Protein AF-A0A519JNM1-F1 (afdb_monomer_lite)

Sequence (143 aa):
MAKNLVIVESPAKAKTIEKFLGSDFQVESSYGHIADLPSKEIGVDVANGFTPTYEVSPDKKALVKKLKDLSKKAEMVWLASDEDREGEAISWHLSEELKLDKAKTKRIVFHEITKSAIIKAIENPRGINYDLVNAQQARRVLD

Radius of gyration: 15.34 Å; chains: 1; bounding box: 39×28×44 Å

Structure (mmCIF, N/CA/C/O backbone):
data_AF-A0A519JNM1-F1
#
_entry.id   AF-A0A519JNM1-F1
#
loop_
_atom_site.group_PDB
_atom_site.id
_atom_site.type_symbol
_atom_site.label_atom_id
_atom_site.label_alt_id
_atom_site.label_comp_id
_atom_site.label_asym_id
_atom_site.label_entity_id
_atom_site.label_seq_id
_atom_site.pdbx_PDB_ins_code
_atom_site.Cartn_x
_atom_site.Cartn_y
_atom_site.Cartn_z
_atom_site.occupancy
_atom_site.B_iso_or_equiv
_atom_site.auth_seq_id
_atom_site.auth_comp_id
_atom_site.auth_asym_id
_atom_site.auth_atom_id
_atom_site.pdbx_PDB_model_num
ATOM 1 N N . MET A 1 1 ? -9.148 -6.496 19.756 1.00 65.81 1 MET A N 1
ATOM 2 C CA . MET A 1 1 ? -8.168 -6.525 18.646 1.00 65.81 1 MET A CA 1
ATOM 3 C C . MET A 1 1 ? -8.763 -5.719 17.513 1.00 65.81 1 MET A C 1
ATOM 5 O O . MET A 1 1 ? -9.967 -5.839 17.313 1.00 65.81 1 MET A O 1
ATOM 9 N N . ALA A 1 2 ? -7.970 -4.885 16.842 1.00 81.06 2 ALA A N 1
ATOM 10 C CA . ALA A 1 2 ? -8.454 -4.120 15.698 1.00 81.06 2 ALA A CA 1
ATOM 11 C C . ALA A 1 2 ? -8.948 -5.074 14.602 1.00 81.06 2 ALA A C 1
ATOM 13 O O . ALA A 1 2 ? -8.306 -6.090 14.331 1.00 81.06 2 ALA A O 1
ATOM 14 N N . LYS A 1 3 ? -10.097 -4.756 14.002 1.00 91.81 3 LYS A N 1
ATOM 15 C CA . LYS A 1 3 ? -10.690 -5.553 12.918 1.00 91.81 3 LYS A CA 1
ATOM 16 C C . LYS A 1 3 ? -10.084 -5.212 11.564 1.00 91.81 3 LYS A C 1
ATOM 18 O O . LYS A 1 3 ? -10.067 -6.046 10.666 1.00 91.81 3 LYS A O 1
ATOM 23 N N . ASN A 1 4 ? -9.578 -3.993 11.422 1.00 97.69 4 ASN A N 1
ATOM 24 C CA . ASN A 1 4 ? -9.076 -3.457 10.170 1.00 97.69 4 ASN A CA 1
ATOM 25 C C . ASN A 1 4 ? -7.566 -3.239 10.250 1.00 97.69 4 ASN A C 1
ATOM 27 O O . ASN A 1 4 ? -7.068 -2.723 11.250 1.00 97.69 4 ASN A O 1
ATOM 31 N N . LEU A 1 5 ? -6.854 -3.574 9.176 1.00 98.25 5 LEU A N 1
ATOM 32 C CA . LEU A 1 5 ? -5.450 -3.213 8.990 1.00 98.25 5 LEU A CA 1
ATOM 33 C C . LEU A 1 5 ? -5.355 -2.129 7.919 1.00 98.25 5 LEU A C 1
ATOM 35 O O . LEU A 1 5 ? -5.776 -2.361 6.791 1.00 98.25 5 LEU A O 1
ATOM 39 N N . VAL A 1 6 ? -4.774 -0.979 8.241 1.00 98.38 6 VAL A N 1
ATOM 40 C CA . VAL A 1 6 ? -4.447 0.070 7.268 1.00 98.38 6 VAL A CA 1
ATOM 41 C C . VAL A 1 6 ? -2.944 0.066 7.034 1.00 98.38 6 VAL A C 1
ATOM 43 O O . VAL A 1 6 ? -2.177 0.072 7.993 1.00 98.38 6 VAL A O 1
ATOM 46 N N . ILE A 1 7 ? -2.515 0.066 5.776 1.00 98.38 7 ILE A N 1
ATOM 47 C CA . ILE A 1 7 ? -1.100 0.119 5.402 1.00 98.38 7 ILE A CA 1
ATOM 48 C C . ILE A 1 7 ? -0.840 1.416 4.635 1.00 98.38 7 ILE A C 1
ATOM 50 O O . ILE A 1 7 ? -1.460 1.664 3.602 1.00 98.38 7 ILE A O 1
ATOM 54 N N . VAL A 1 8 ? 0.080 2.233 5.146 1.00 97.94 8 VAL A N 1
ATOM 55 C CA . VAL A 1 8 ? 0.519 3.515 4.559 1.00 97.94 8 VAL A CA 1
ATOM 56 C C . VAL A 1 8 ? 2.011 3.464 4.234 1.00 97.94 8 VAL A C 1
ATOM 58 O O . VAL A 1 8 ? 2.718 2.605 4.763 1.00 97.94 8 VAL A O 1
ATOM 61 N N . GLU A 1 9 ? 2.538 4.382 3.417 1.00 94.56 9 GLU A N 1
ATOM 62 C CA . GLU A 1 9 ? 3.962 4.306 3.058 1.00 94.56 9 GLU A CA 1
ATOM 63 C C . GLU A 1 9 ? 4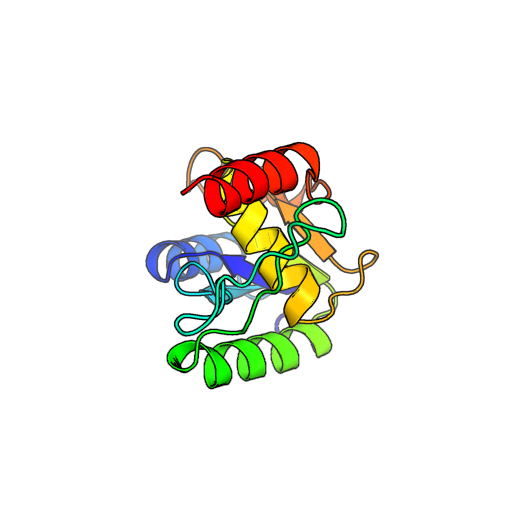.915 4.849 4.135 1.00 94.56 9 GLU A C 1
ATOM 65 O O . GLU A 1 9 ? 6.043 4.366 4.239 1.00 94.56 9 GLU A O 1
ATOM 70 N N . SER A 1 10 ? 4.479 5.799 4.973 1.00 94.31 10 SER A N 1
ATOM 71 C CA . SER A 1 10 ? 5.348 6.474 5.950 1.00 94.31 10 SER A CA 1
ATOM 72 C C . SER A 1 10 ? 4.903 6.330 7.422 1.00 94.31 10 SER A C 1
ATOM 74 O O . SER A 1 10 ? 3.711 6.414 7.739 1.00 94.31 10 SER A O 1
ATOM 76 N N . PRO A 1 11 ? 5.848 6.220 8.385 1.00 95.19 11 PRO A N 1
ATOM 77 C CA . PRO A 1 11 ? 5.518 6.096 9.813 1.00 95.19 11 PRO A CA 1
ATOM 78 C C . PRO A 1 11 ? 4.800 7.315 10.398 1.00 95.19 11 PRO A C 1
ATOM 80 O O . PRO A 1 11 ? 4.033 7.195 11.353 1.00 95.19 11 PRO A O 1
ATOM 83 N N . ALA A 1 12 ? 5.064 8.501 9.844 1.00 94.38 12 ALA A N 1
ATOM 84 C CA . ALA A 1 12 ? 4.412 9.736 10.265 1.00 94.38 12 ALA A CA 1
ATOM 85 C C . ALA A 1 12 ? 2.914 9.716 9.925 1.00 94.38 12 ALA A C 1
ATOM 87 O O . ALA A 1 12 ? 2.092 10.038 10.786 1.00 94.38 12 ALA A O 1
ATOM 88 N N . LYS A 1 13 ? 2.551 9.266 8.713 1.00 94.19 13 LYS A N 1
ATOM 89 C CA . LYS A 1 13 ? 1.148 9.071 8.324 1.00 94.19 13 LYS A CA 1
ATOM 90 C C . LYS A 1 13 ? 0.475 8.017 9.185 1.00 94.19 13 LYS A C 1
ATOM 92 O O . LYS A 1 13 ? -0.636 8.262 9.642 1.00 94.19 13 LYS A O 1
ATOM 97 N N . ALA A 1 14 ? 1.169 6.914 9.477 1.00 96.81 14 ALA A N 1
ATOM 98 C CA . ALA A 1 14 ? 0.605 5.822 10.268 1.00 96.81 14 ALA A CA 1
ATOM 99 C C . ALA A 1 14 ? 0.103 6.321 11.630 1.00 96.81 14 ALA A C 1
ATOM 101 O O . ALA A 1 14 ? -1.073 6.177 11.953 1.00 96.81 14 ALA A O 1
ATOM 102 N N . LYS A 1 15 ? 0.965 7.034 12.370 1.00 95.81 15 LYS A N 1
ATOM 103 C CA . LYS A 1 15 ? 0.624 7.606 13.683 1.00 95.81 15 LYS A CA 1
ATOM 104 C C . LYS A 1 15 ? -0.531 8.606 13.627 1.00 95.81 15 LYS A C 1
ATOM 106 O O . LYS A 1 15 ? -1.297 8.708 14.582 1.00 95.81 15 LYS A O 1
ATOM 111 N N . THR A 1 16 ? -0.622 9.396 12.561 1.00 95.94 16 THR A N 1
ATOM 112 C CA . THR A 1 16 ? -1.669 10.417 12.417 1.00 95.94 16 THR A CA 1
ATOM 113 C C . THR A 1 16 ? -3.012 9.787 12.055 1.00 95.94 16 THR A C 1
ATOM 115 O O . THR A 1 16 ? -4.020 10.095 12.685 1.00 95.94 16 THR A O 1
ATOM 118 N N . ILE A 1 17 ? -3.024 8.858 11.098 1.00 96.19 17 ILE A N 1
ATOM 119 C CA . ILE A 1 17 ? -4.234 8.166 10.639 1.00 96.19 17 ILE A CA 1
ATOM 120 C C . ILE A 1 17 ? -4.800 7.262 11.740 1.00 96.19 17 ILE A C 1
ATOM 122 O O . ILE A 1 17 ? -6.011 7.250 11.948 1.00 96.19 17 ILE A O 1
ATOM 126 N N . GLU A 1 18 ? -3.947 6.586 12.515 1.00 96.00 18 GLU A N 1
ATOM 127 C CA . GLU A 1 18 ? -4.382 5.749 13.644 1.00 96.00 18 GLU A CA 1
ATOM 128 C C . GLU A 1 18 ? -5.162 6.557 14.692 1.00 96.00 18 GLU A C 1
ATOM 130 O O . GLU A 1 18 ? -6.216 6.129 15.162 1.00 96.00 18 GLU A O 1
ATOM 135 N N . LYS A 1 19 ? -4.719 7.789 14.984 1.00 96.19 19 LYS A N 1
ATOM 136 C CA . LYS A 1 19 ? -5.441 8.710 15.880 1.00 96.19 19 LYS A CA 1
ATOM 137 C C . LYS A 1 19 ? -6.806 9.129 15.334 1.00 96.19 19 LYS A C 1
ATOM 139 O O . LYS A 1 19 ? -7.700 9.436 16.119 1.00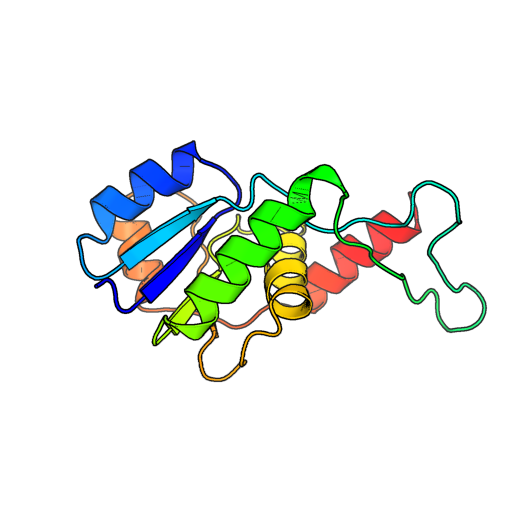 96.19 19 LYS A O 1
ATOM 144 N N . PHE A 1 20 ? -6.964 9.202 14.014 1.00 96.62 20 PHE A N 1
ATOM 145 C CA . PHE A 1 20 ? -8.224 9.603 13.386 1.00 96.62 20 PHE A CA 1
ATOM 146 C C . PHE A 1 20 ? -9.245 8.468 13.343 1.00 96.62 20 PHE A C 1
ATOM 148 O O . PHE A 1 20 ? -10.428 8.731 13.560 1.00 96.62 20 PHE A O 1
ATOM 155 N N . LEU A 1 21 ? -8.781 7.243 13.084 1.00 95.19 21 LEU A N 1
ATOM 156 C CA . LEU A 1 21 ? -9.613 6.055 12.893 1.00 95.19 21 LEU A CA 1
ATOM 157 C C . LEU A 1 21 ? -9.973 5.333 14.202 1.00 95.19 21 LEU A C 1
ATOM 159 O O . LEU A 1 21 ? -11.033 4.717 14.286 1.00 95.19 21 LEU A O 1
ATOM 163 N N . GLY A 1 22 ? -9.138 5.442 15.238 1.00 93.19 22 GLY A N 1
ATOM 164 C CA . GLY A 1 22 ? -9.417 4.872 16.558 1.00 93.19 22 GLY A CA 1
ATOM 165 C C . GLY A 1 22 ? -9.188 3.358 16.648 1.00 93.19 22 GLY A C 1
ATOM 166 O O . GLY A 1 22 ? -8.528 2.755 15.809 1.00 93.19 22 GLY A O 1
ATOM 167 N N . SER A 1 23 ? -9.722 2.732 17.703 1.00 93.81 23 SER A N 1
ATOM 168 C CA . SER A 1 23 ? -9.357 1.368 18.133 1.00 93.81 23 SER A CA 1
ATOM 169 C C . SER A 1 23 ? -9.759 0.234 17.185 1.00 93.81 23 SER A C 1
ATOM 171 O O . SER A 1 23 ? -9.282 -0.891 17.345 1.00 93.81 23 SER A O 1
ATOM 173 N N . ASP A 1 24 ? -10.636 0.507 16.219 1.00 94.81 24 ASP A N 1
ATOM 174 C CA . ASP A 1 24 ? -11.086 -0.485 15.237 1.00 94.81 24 ASP A CA 1
ATOM 175 C C . ASP A 1 24 ? -10.069 -0.717 14.112 1.00 94.81 24 ASP A C 1
ATOM 177 O O . ASP A 1 24 ? -10.184 -1.703 13.371 1.00 94.81 24 ASP A O 1
ATOM 181 N N . PHE A 1 25 ? -9.064 0.157 14.008 1.00 97.00 25 PHE A N 1
ATOM 182 C CA . PHE A 1 25 ? -8.030 0.132 12.986 1.00 97.00 25 PHE A CA 1
ATOM 183 C C . PHE A 1 25 ? -6.646 0.011 13.623 1.00 97.00 25 PHE A C 1
ATOM 185 O O . PHE A 1 25 ? -6.292 0.761 14.525 1.00 97.00 25 PHE A O 1
ATOM 192 N N . GLN A 1 26 ? -5.851 -0.925 13.115 1.00 97.56 26 GLN A N 1
ATOM 193 C CA . GLN A 1 26 ? -4.410 -0.960 13.323 1.00 97.56 26 GLN A CA 1
ATOM 194 C C . GLN A 1 26 ? -3.753 -0.358 12.085 1.00 97.56 26 GLN A C 1
ATOM 196 O O . GLN A 1 26 ? -4.043 -0.800 10.971 1.00 97.56 26 GLN A O 1
ATOM 201 N N . VAL A 1 27 ? -2.875 0.629 12.261 1.00 97.81 27 VAL A N 1
ATOM 202 C CA . VAL A 1 27 ? -2.216 1.303 11.132 1.00 97.81 27 VAL A CA 1
ATOM 203 C C . VAL A 1 27 ? -0.726 0.991 11.129 1.00 97.81 27 VAL A C 1
ATOM 205 O O . VAL A 1 27 ? -0.015 1.242 12.097 1.00 97.81 27 VAL A O 1
ATOM 208 N N . GLU A 1 28 ? -0.235 0.448 10.022 1.00 98.06 28 GLU A N 1
ATOM 209 C CA . GLU A 1 28 ? 1.158 0.044 9.847 1.00 98.06 28 GLU A CA 1
ATOM 210 C C . GLU A 1 28 ? 1.794 0.769 8.660 1.00 98.06 28 GLU A C 1
ATOM 212 O O . GLU A 1 28 ? 1.132 1.138 7.691 1.00 98.06 28 GLU A O 1
ATOM 217 N N . SER A 1 29 ? 3.108 0.966 8.733 1.00 97.44 29 SER A N 1
ATOM 218 C CA . SER A 1 29 ? 3.891 1.594 7.667 1.00 97.44 29 SER A CA 1
ATOM 219 C C . SER A 1 29 ? 4.641 0.537 6.859 1.00 97.44 29 SER A C 1
ATOM 221 O O . SER A 1 29 ? 5.324 -0.305 7.442 1.00 97.44 29 SER A O 1
ATOM 223 N N . SER A 1 30 ? 4.596 0.621 5.527 1.00 96.19 30 SER A N 1
ATOM 224 C CA . SER A 1 30 ? 5.452 -0.173 4.631 1.00 96.19 30 SER A CA 1
ATOM 225 C C . SER A 1 30 ? 6.882 0.378 4.535 1.00 96.19 30 SER A C 1
ATOM 227 O O . SER A 1 30 ? 7.793 -0.322 4.090 1.00 96.19 30 SER A O 1
ATOM 229 N N . TYR A 1 31 ? 7.102 1.612 5.009 1.00 94.38 31 TYR A N 1
ATOM 230 C CA . TYR A 1 31 ? 8.372 2.332 4.887 1.00 94.38 31 TYR A CA 1
ATOM 231 C C . TYR A 1 31 ? 8.789 2.485 3.413 1.00 94.38 31 TYR A C 1
ATOM 233 O O . TYR A 1 31 ? 9.937 2.205 3.061 1.00 94.38 31 TYR A O 1
ATOM 241 N N . GLY A 1 32 ? 7.842 2.898 2.568 1.00 93.81 32 GLY A N 1
ATOM 242 C CA . GLY A 1 32 ? 7.998 3.014 1.118 1.00 93.81 32 GLY A CA 1
ATOM 243 C C . GLY A 1 32 ? 7.751 1.699 0.377 1.00 93.81 32 GLY A C 1
ATOM 244 O O . GLY A 1 32 ? 6.917 0.886 0.788 1.00 93.81 32 GLY A O 1
ATOM 245 N N . HIS A 1 33 ? 8.482 1.511 -0.723 1.00 94.56 33 HIS A N 1
ATOM 246 C CA . HIS A 1 33 ? 8.472 0.282 -1.517 1.00 94.56 33 HIS A CA 1
ATOM 247 C C . HIS A 1 33 ? 8.965 -0.919 -0.696 1.00 94.56 33 HIS A C 1
ATOM 249 O O . HIS A 1 33 ? 9.879 -0.803 0.126 1.00 94.56 33 HIS A O 1
ATOM 255 N N . ILE A 1 34 ? 8.331 -2.076 -0.908 1.00 95.50 34 ILE A N 1
ATOM 256 C CA . ILE A 1 34 ? 8.700 -3.348 -0.258 1.00 95.50 34 ILE A CA 1
ATOM 257 C C . ILE A 1 34 ? 9.359 -4.343 -1.214 1.00 95.50 34 ILE A C 1
ATOM 259 O O . ILE A 1 34 ? 9.942 -5.326 -0.756 1.00 95.50 34 ILE A O 1
ATOM 263 N N . ALA A 1 35 ? 9.239 -4.094 -2.514 1.00 93.50 35 ALA A N 1
ATOM 264 C CA . ALA A 1 35 ? 9.786 -4.903 -3.582 1.00 93.50 35 ALA A CA 1
ATOM 265 C C . ALA A 1 35 ? 10.370 -3.978 -4.652 1.00 93.50 35 ALA A C 1
ATOM 267 O O . ALA A 1 35 ? 9.900 -2.853 -4.819 1.00 93.50 35 ALA A O 1
ATOM 268 N N . ASP A 1 36 ? 11.402 -4.452 -5.339 1.00 92.56 36 ASP A N 1
ATOM 269 C CA . ASP A 1 36 ? 12.051 -3.751 -6.448 1.00 92.56 36 ASP A CA 1
ATOM 270 C C . ASP A 1 36 ? 12.608 -4.782 -7.442 1.00 92.56 36 ASP A C 1
ATOM 272 O O . ASP A 1 36 ? 12.561 -5.990 -7.187 1.00 92.56 36 ASP A O 1
ATOM 276 N N . LEU A 1 37 ? 13.114 -4.316 -8.581 1.00 92.31 37 LEU A N 1
ATOM 277 C CA . LEU A 1 37 ? 13.843 -5.157 -9.523 1.00 92.31 37 LEU A CA 1
ATOM 278 C C . LEU A 1 37 ? 15.117 -5.731 -8.859 1.00 92.31 37 LEU A C 1
ATOM 280 O O . LEU A 1 37 ? 15.753 -5.047 -8.046 1.00 92.31 37 LEU A O 1
ATOM 284 N N . PRO A 1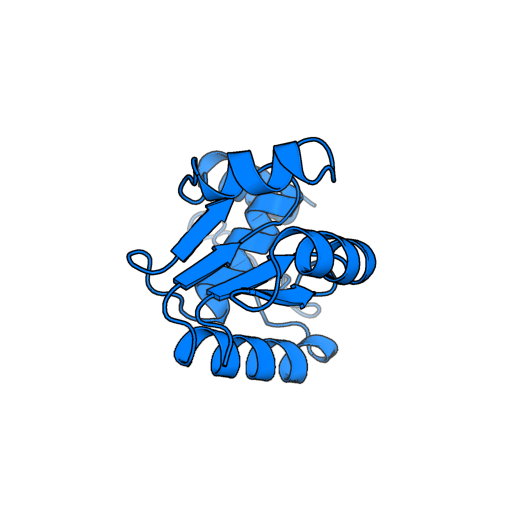 38 ? 15.519 -6.971 -9.195 1.00 90.06 38 PRO A N 1
ATOM 285 C CA . PRO A 1 38 ? 16.775 -7.560 -8.754 1.00 90.06 38 PRO A CA 1
ATOM 286 C C . PRO A 1 38 ? 17.968 -6.634 -9.005 1.00 90.06 38 PRO A C 1
ATOM 288 O O . PRO A 1 38 ? 18.128 -6.071 -10.080 1.00 90.06 38 PRO A O 1
ATOM 291 N N . SER A 1 39 ? 18.866 -6.510 -8.029 1.00 84.19 39 SER A N 1
ATOM 292 C CA . SER A 1 39 ? 20.024 -5.608 -8.145 1.00 84.19 39 SER A CA 1
ATOM 293 C C . SER A 1 39 ? 21.175 -6.160 -8.991 1.00 84.19 39 SER A C 1
ATOM 295 O O . SER A 1 39 ? 22.095 -5.420 -9.334 1.00 84.19 39 SER A O 1
ATOM 297 N N . LYS A 1 40 ? 21.171 -7.466 -9.280 1.00 82.69 40 LYS A N 1
ATOM 298 C CA . LYS A 1 40 ? 22.274 -8.175 -9.956 1.00 82.69 40 LYS A CA 1
ATOM 299 C C . LYS A 1 40 ? 21.933 -8.647 -11.366 1.00 82.69 40 LYS A C 1
ATOM 301 O O . LYS A 1 40 ? 22.817 -9.128 -12.067 1.00 82.69 40 LYS A O 1
ATOM 306 N N . GLU A 1 41 ? 20.675 -8.527 -11.763 1.00 83.19 41 GLU A N 1
ATOM 307 C CA . GLU A 1 41 ? 20.156 -8.968 -13.054 1.00 83.19 41 GLU A CA 1
ATOM 308 C C . GLU A 1 41 ? 19.270 -7.858 -13.619 1.00 83.19 41 GLU A C 1
ATOM 310 O O . GLU A 1 41 ? 18.812 -7.002 -12.871 1.00 83.19 41 GLU A O 1
ATOM 315 N N . ILE A 1 42 ? 19.011 -7.867 -14.928 1.00 83.69 42 ILE A N 1
ATOM 316 C CA . ILE A 1 42 ? 18.148 -6.853 -15.562 1.00 83.69 42 ILE A CA 1
ATOM 317 C C . ILE A 1 42 ? 16.743 -6.859 -14.938 1.00 83.69 42 ILE A C 1
ATOM 319 O O . ILE A 1 42 ? 16.086 -5.826 -14.887 1.00 83.69 42 ILE A O 1
ATOM 323 N N . GLY A 1 43 ? 16.266 -8.018 -14.466 1.00 89.00 43 GLY A N 1
ATOM 324 C CA . GLY A 1 43 ? 14.958 -8.128 -13.821 1.00 89.00 43 GLY A CA 1
ATOM 325 C C . GLY A 1 43 ? 13.774 -7.903 -14.764 1.00 89.00 43 GLY A C 1
ATOM 326 O O . GLY A 1 43 ? 12.641 -7.872 -14.302 1.00 89.00 43 GLY A O 1
ATOM 327 N N . VAL A 1 44 ? 14.011 -7.759 -16.070 1.00 93.00 44 VAL A N 1
ATOM 328 C CA . VAL A 1 44 ? 12.992 -7.512 -17.096 1.00 93.00 44 VAL A CA 1
ATOM 329 C C . VAL A 1 44 ? 13.170 -8.505 -18.234 1.00 93.00 44 VAL A C 1
ATOM 331 O O . VAL A 1 44 ? 14.232 -8.580 -18.855 1.00 93.00 44 VAL A O 1
ATOM 334 N N . ASP A 1 45 ? 12.108 -9.243 -18.536 1.00 92.19 45 ASP A N 1
ATOM 335 C CA . ASP A 1 45 ? 12.067 -10.160 -19.667 1.00 92.19 45 ASP A CA 1
ATOM 336 C C . ASP A 1 45 ? 11.676 -9.421 -20.956 1.00 92.19 45 ASP A C 1
ATOM 338 O O . ASP A 1 45 ? 10.498 -9.263 -21.285 1.00 92.19 45 ASP A O 1
ATOM 342 N N . VAL A 1 46 ? 12.686 -8.961 -21.698 1.00 90.56 46 VAL A N 1
ATOM 343 C CA . VAL A 1 46 ? 12.516 -8.235 -22.970 1.00 90.56 46 VAL A CA 1
ATOM 344 C C . VAL A 1 46 ? 11.893 -9.113 -24.063 1.00 90.56 46 VAL A C 1
ATOM 346 O O . VAL A 1 46 ? 11.208 -8.599 -24.946 1.00 90.56 46 VAL A O 1
ATOM 349 N N . ALA A 1 47 ? 12.093 -10.433 -24.015 1.00 91.44 47 ALA A N 1
ATOM 350 C CA . ALA A 1 47 ? 11.549 -11.346 -25.017 1.00 91.44 47 ALA A CA 1
ATOM 351 C C . ALA A 1 47 ? 10.045 -11.586 -24.815 1.00 91.44 47 ALA A C 1
ATOM 353 O O . ALA A 1 47 ? 9.312 -11.745 -25.791 1.00 91.44 47 ALA A O 1
ATOM 354 N N . ASN A 1 48 ? 9.575 -11.556 -23.565 1.00 90.50 48 ASN A N 1
ATOM 355 C CA . ASN A 1 48 ? 8.180 -11.809 -23.200 1.00 90.50 48 ASN A CA 1
ATOM 356 C C . ASN A 1 48 ? 7.462 -10.532 -22.740 1.00 90.50 48 ASN A C 1
ATOM 358 O O . ASN A 1 48 ? 6.902 -10.462 -21.644 1.00 90.50 48 ASN A O 1
ATOM 362 N N . GLY A 1 49 ? 7.473 -9.506 -23.596 1.00 89.62 49 GLY A N 1
ATOM 363 C CA . GLY A 1 49 ? 6.652 -8.307 -23.406 1.00 89.62 49 GLY A CA 1
ATOM 364 C C . GLY A 1 49 ? 7.108 -7.393 -22.270 1.00 89.62 49 GLY A C 1
ATOM 365 O O . GLY A 1 49 ? 6.274 -6.704 -21.692 1.00 89.62 49 GLY A O 1
ATOM 366 N N . PHE A 1 50 ? 8.410 -7.374 -21.964 1.00 92.88 50 PHE A N 1
ATOM 367 C CA . PHE A 1 50 ? 9.006 -6.555 -20.903 1.00 92.88 50 PHE A CA 1
ATOM 368 C C . PHE A 1 50 ? 8.470 -6.882 -19.507 1.00 92.88 50 PHE A C 1
ATOM 370 O O . PHE A 1 50 ? 8.328 -5.994 -18.670 1.00 92.88 50 PHE A O 1
ATOM 377 N N . THR A 1 51 ? 8.167 -8.155 -19.245 1.00 91.06 51 THR A N 1
ATOM 378 C CA . THR A 1 51 ? 7.617 -8.578 -17.951 1.00 91.06 51 THR A CA 1
ATOM 379 C C . THR A 1 51 ? 8.665 -8.378 -16.845 1.00 91.06 51 THR A C 1
ATOM 381 O O . THR A 1 51 ? 9.716 -9.027 -16.894 1.00 91.06 51 THR A O 1
ATOM 384 N N . PRO A 1 52 ? 8.420 -7.509 -15.843 1.00 92.81 52 PRO A N 1
ATOM 385 C CA . PRO A 1 52 ? 9.344 -7.319 -14.735 1.00 92.81 52 PRO A CA 1
ATOM 386 C C . PRO A 1 52 ? 9.208 -8.446 -13.704 1.00 92.81 52 PRO A C 1
ATOM 388 O O . PRO A 1 52 ? 8.108 -8.893 -13.377 1.00 92.81 52 PRO A O 1
ATOM 391 N N . THR A 1 53 ? 10.336 -8.871 -13.148 1.00 92.56 53 THR A N 1
ATOM 392 C CA . THR A 1 53 ? 10.408 -9.723 -11.962 1.00 92.56 53 THR A CA 1
ATOM 393 C C . THR A 1 53 ? 10.770 -8.843 -10.781 1.00 92.56 53 THR A C 1
ATOM 395 O O . THR A 1 53 ? 11.797 -8.173 -10.805 1.00 92.56 53 THR A O 1
ATOM 398 N N . TYR A 1 54 ? 9.933 -8.849 -9.748 1.00 94.00 54 TYR A N 1
ATOM 399 C CA . TYR A 1 54 ? 10.191 -8.112 -8.517 1.00 94.00 54 TYR A CA 1
ATOM 400 C C . TYR A 1 54 ? 10.598 -9.054 -7.397 1.00 94.00 54 TYR A C 1
ATOM 402 O O . TYR A 1 54 ? 10.098 -10.174 -7.290 1.00 94.00 54 TYR A O 1
ATOM 410 N N . GLU A 1 55 ? 11.472 -8.567 -6.527 1.00 94.44 55 GLU A N 1
ATOM 411 C CA . GLU A 1 55 ? 11.888 -9.265 -5.323 1.00 94.44 55 GLU A CA 1
ATOM 412 C C . GLU A 1 55 ? 11.689 -8.378 -4.100 1.00 94.44 55 GLU A C 1
ATOM 414 O O . GLU A 1 55 ? 11.989 -7.183 -4.112 1.00 94.44 55 GLU A O 1
ATOM 419 N N . VAL A 1 56 ? 11.228 -8.982 -3.002 1.00 95.31 56 VAL A N 1
ATOM 420 C CA . VAL A 1 56 ? 11.170 -8.297 -1.708 1.00 95.31 56 VAL A CA 1
ATOM 421 C C . VAL A 1 56 ? 12.575 -7.875 -1.297 1.00 95.31 56 VAL A C 1
ATOM 423 O O . VAL A 1 56 ? 13.461 -8.723 -1.124 1.00 95.31 56 VAL A O 1
ATOM 426 N N . SER A 1 57 ? 12.755 -6.574 -1.059 1.00 92.38 57 SER A N 1
ATOM 427 C CA . SER A 1 57 ? 14.045 -6.016 -0.661 1.00 92.38 57 SER A CA 1
ATOM 428 C C . SER A 1 57 ? 14.559 -6.725 0.607 1.00 92.38 57 SER A C 1
ATOM 430 O O . SER A 1 57 ? 13.775 -6.984 1.532 1.00 92.38 57 SER A O 1
ATOM 432 N N . PRO A 1 58 ? 15.855 -7.090 0.693 1.00 91.69 58 PRO A N 1
ATOM 433 C CA . PRO A 1 58 ? 16.374 -7.912 1.790 1.00 91.69 58 PRO A CA 1
ATOM 434 C C . PRO A 1 58 ? 16.083 -7.364 3.195 1.00 91.69 58 PRO A C 1
ATOM 436 O O . PRO A 1 58 ? 15.770 -8.133 4.105 1.00 91.69 58 PRO A O 1
ATOM 439 N N . ASP A 1 59 ? 16.128 -6.043 3.354 1.00 92.38 59 ASP A N 1
ATOM 440 C CA . ASP A 1 59 ? 15.837 -5.299 4.582 1.00 92.38 59 ASP A CA 1
ATOM 441 C C . ASP A 1 59 ? 14.337 -5.266 4.936 1.00 92.38 59 ASP A C 1
ATOM 443 O O . ASP A 1 59 ? 13.969 -5.051 6.092 1.00 92.38 59 ASP A O 1
ATOM 447 N N . LYS A 1 60 ? 13.454 -5.549 3.970 1.00 94.75 60 LYS A N 1
ATOM 448 C CA . LYS A 1 60 ? 11.992 -5.532 4.129 1.00 94.75 60 LYS A CA 1
ATOM 449 C C . LYS A 1 60 ? 11.388 -6.898 4.438 1.00 94.75 60 LYS A C 1
ATOM 451 O O . LYS A 1 60 ? 10.221 -6.965 4.816 1.00 94.75 60 LYS A O 1
ATOM 456 N N . LYS A 1 61 ? 12.149 -7.996 4.370 1.00 95.31 61 LYS A N 1
ATOM 457 C CA . LYS A 1 61 ? 11.628 -9.365 4.585 1.00 95.31 61 LYS A CA 1
ATOM 458 C C . LYS A 1 61 ? 10.904 -9.545 5.924 1.00 95.31 61 LYS A C 1
ATOM 460 O O . LYS A 1 61 ? 9.829 -10.146 5.976 1.00 95.31 61 LYS A O 1
ATOM 465 N N . ALA A 1 62 ? 11.464 -9.008 7.009 1.00 96.19 62 ALA A N 1
ATOM 466 C CA . ALA A 1 62 ? 10.841 -9.075 8.332 1.00 96.19 62 ALA A CA 1
ATOM 467 C C . ALA A 1 62 ? 9.533 -8.266 8.395 1.00 96.19 62 ALA A C 1
ATOM 469 O O . ALA A 1 62 ? 8.547 -8.722 8.979 1.00 96.19 62 ALA A O 1
ATOM 470 N N . LEU A 1 63 ? 9.508 -7.097 7.749 1.00 96.75 63 LEU A N 1
ATOM 471 C CA . LEU A 1 63 ? 8.326 -6.246 7.654 1.00 96.75 63 LEU A CA 1
ATOM 472 C C . LEU A 1 63 ? 7.219 -6.914 6.834 1.00 96.75 63 LEU A C 1
ATOM 474 O O . LEU A 1 63 ? 6.089 -6.996 7.304 1.00 96.75 63 LEU A O 1
ATOM 478 N N . VAL A 1 64 ? 7.543 -7.453 5.657 1.00 96.88 64 VAL A N 1
ATOM 479 C CA . VAL A 1 64 ? 6.587 -8.183 4.810 1.00 96.88 64 VAL A CA 1
ATOM 480 C C . VAL A 1 64 ? 5.992 -9.362 5.574 1.00 96.88 64 VAL A C 1
ATOM 482 O O . VAL A 1 64 ? 4.777 -9.544 5.564 1.00 96.88 64 VAL A O 1
ATOM 485 N N . LYS A 1 65 ? 6.808 -10.116 6.323 1.00 97.38 65 LYS A N 1
ATOM 486 C CA . LYS A 1 65 ? 6.306 -11.187 7.196 1.00 97.38 65 LYS A CA 1
ATOM 487 C C . LYS A 1 65 ? 5.312 -10.656 8.238 1.00 97.38 65 LYS A C 1
ATOM 489 O O . LYS A 1 65 ? 4.220 -11.204 8.357 1.00 97.38 65 LYS A O 1
ATOM 494 N N . LYS A 1 66 ? 5.651 -9.567 8.939 1.00 97.50 66 LYS A N 1
ATOM 495 C CA . LYS A 1 66 ? 4.760 -8.921 9.918 1.00 97.50 66 LYS A CA 1
ATOM 496 C C . LYS A 1 66 ? 3.432 -8.499 9.276 1.00 97.50 66 LYS A C 1
ATOM 498 O O . LYS A 1 66 ? 2.372 -8.858 9.782 1.00 97.50 66 LYS A O 1
ATOM 503 N N . LEU A 1 67 ? 3.478 -7.768 8.163 1.00 97.81 67 LEU A N 1
ATOM 50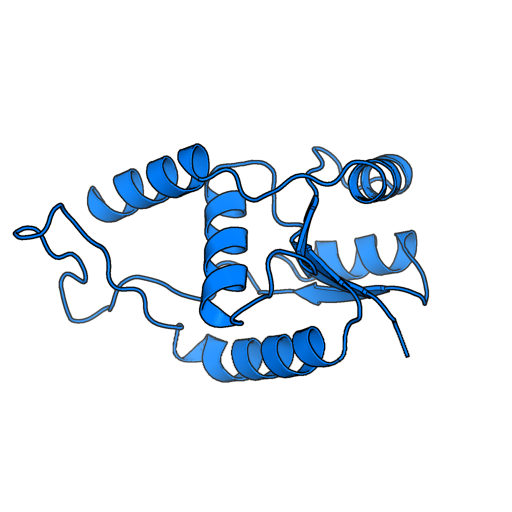4 C CA . LEU A 1 67 ? 2.287 -7.287 7.452 1.00 97.81 67 LEU A CA 1
ATOM 505 C C . LEU A 1 67 ? 1.427 -8.447 6.933 1.00 97.81 67 LEU A C 1
ATOM 507 O O . LEU A 1 67 ? 0.198 -8.380 6.966 1.00 97.81 67 LEU A O 1
ATOM 511 N N . LYS A 1 68 ? 2.056 -9.549 6.517 1.00 97.25 68 LYS A N 1
ATOM 512 C CA . LYS A 1 68 ? 1.365 -10.763 6.070 1.00 97.25 68 LYS A CA 1
ATOM 513 C C . LYS A 1 68 ? 0.634 -11.468 7.209 1.00 97.25 68 LYS A C 1
ATOM 515 O O . LYS A 1 68 ? -0.479 -11.950 7.029 1.00 97.25 68 LYS A O 1
ATOM 520 N N . ASP A 1 69 ? 1.236 -11.517 8.390 1.00 97.25 69 ASP A N 1
ATOM 521 C CA . ASP A 1 69 ? 0.598 -12.111 9.565 1.00 97.25 69 ASP A CA 1
ATOM 522 C C . ASP A 1 69 ? -0.548 -11.238 10.095 1.00 97.25 69 ASP A C 1
ATOM 524 O O . ASP A 1 69 ? -1.562 -11.767 10.551 1.00 97.25 69 ASP A O 1
ATOM 528 N N . LEU A 1 70 ? -0.417 -9.910 10.010 1.00 97.00 70 LEU A N 1
ATOM 529 C CA . LEU A 1 70 ? -1.478 -8.972 10.383 1.00 97.00 70 LEU A CA 1
ATOM 530 C C . LEU A 1 70 ? -2.647 -9.000 9.392 1.00 97.00 70 LEU A C 1
ATOM 532 O O . LEU A 1 70 ? -3.795 -9.095 9.816 1.00 97.00 70 LEU A O 1
ATOM 536 N N . SER A 1 71 ? -2.370 -8.990 8.087 1.00 96.88 71 SER A N 1
ATOM 537 C CA . SER A 1 71 ? -3.411 -9.023 7.046 1.00 96.88 71 SER A CA 1
ATOM 538 C C . SER A 1 71 ? -4.271 -10.285 7.111 1.00 96.88 71 SER A C 1
ATOM 540 O O . SER A 1 71 ? -5.475 -10.203 6.910 1.00 96.88 71 SER A O 1
ATOM 542 N N . LYS A 1 72 ? -3.696 -11.438 7.479 1.00 95.88 72 LYS A N 1
ATOM 543 C CA . LYS A 1 72 ? -4.459 -12.679 7.705 1.00 95.88 72 LYS A CA 1
ATOM 544 C C . LYS A 1 72 ? -5.407 -12.622 8.905 1.00 95.88 72 LYS A C 1
ATOM 546 O O . LYS A 1 72 ? -6.372 -13.380 8.943 1.00 95.88 72 LYS A O 1
ATOM 551 N N . LYS A 1 73 ? -5.093 -11.802 9.911 1.00 95.31 73 LYS A N 1
ATOM 552 C CA . LYS A 1 73 ? -5.897 -11.649 11.135 1.00 95.31 73 LYS A CA 1
ATOM 553 C C . LYS A 1 73 ? -6.963 -10.564 11.000 1.00 95.31 73 LYS A C 1
ATOM 555 O O . LYS A 1 73 ? -7.931 -10.590 11.753 1.00 95.31 73 LYS A O 1
ATOM 560 N N . ALA A 1 74 ? -6.768 -9.617 10.086 1.00 97.00 74 ALA A N 1
ATOM 561 C CA . ALA A 1 74 ? -7.713 -8.546 9.825 1.00 97.00 74 ALA A CA 1
ATOM 562 C C . ALA A 1 74 ? -8.947 -9.063 9.065 1.00 97.00 74 ALA A C 1
ATOM 564 O O . ALA A 1 74 ? -8.851 -9.932 8.198 1.00 97.00 74 ALA A O 1
ATOM 565 N N . GLU A 1 75 ? -10.111 -8.496 9.370 1.00 96.88 75 GLU A N 1
ATOM 566 C CA . GLU A 1 75 ? -11.336 -8.689 8.589 1.00 96.88 75 GLU A CA 1
ATOM 567 C C . GLU A 1 75 ? -11.218 -7.986 7.228 1.00 96.88 75 GLU A C 1
ATOM 569 O O . GLU A 1 75 ? -11.609 -8.557 6.209 1.00 96.88 75 GLU A O 1
ATOM 574 N N . MET A 1 76 ? -10.628 -6.782 7.216 1.00 97.69 76 MET A N 1
ATOM 575 C CA . MET A 1 76 ? -10.386 -5.966 6.022 1.00 97.69 76 MET A CA 1
ATOM 576 C C . MET A 1 76 ? -8.982 -5.352 6.034 1.00 97.69 76 MET A C 1
ATOM 578 O O . MET A 1 76 ? -8.502 -4.882 7.072 1.00 97.69 76 MET A O 1
ATOM 582 N N . VAL A 1 77 ? -8.349 -5.298 4.861 1.00 98.31 77 VAL A N 1
ATOM 583 C CA . VAL A 1 77 ? -7.075 -4.607 4.628 1.00 98.31 77 VAL A CA 1
ATOM 584 C C . VAL A 1 77 ? -7.305 -3.366 3.768 1.00 98.31 77 VAL A C 1
ATOM 586 O O . VAL A 1 77 ? -7.926 -3.430 2.708 1.00 98.31 77 VAL A O 1
ATOM 589 N N . TRP A 1 78 ? -6.782 -2.233 4.218 1.00 98.44 78 TRP A N 1
ATOM 590 C CA . TRP A 1 78 ? -6.924 -0.928 3.589 1.00 98.44 78 TRP A CA 1
ATOM 591 C C . TRP A 1 78 ? -5.552 -0.431 3.134 1.00 98.44 78 TRP A C 1
ATOM 593 O O . TRP A 1 78 ? -4.665 -0.183 3.949 1.00 98.44 78 TRP A O 1
ATOM 603 N N . LEU A 1 79 ? -5.370 -0.291 1.828 1.00 98.38 79 LEU A N 1
ATOM 604 C CA . LEU A 1 79 ? -4.167 0.260 1.219 1.00 98.38 79 LEU A CA 1
ATOM 605 C C . LEU A 1 79 ? -4.343 1.776 1.081 1.00 98.38 79 LEU A C 1
ATOM 607 O O . LEU A 1 79 ? -5.274 2.240 0.419 1.00 98.38 79 LEU A O 1
ATOM 611 N N . ALA A 1 80 ? -3.480 2.535 1.747 1.00 98.12 80 ALA A N 1
ATOM 612 C CA . ALA A 1 80 ? -3.647 3.965 2.000 1.00 98.12 80 ALA A CA 1
ATOM 613 C C . ALA A 1 80 ? -2.380 4.765 1.649 1.00 98.12 80 ALA A C 1
ATOM 615 O O . ALA A 1 80 ? -2.016 5.706 2.354 1.00 98.12 80 ALA A O 1
ATOM 616 N N . SER A 1 81 ? -1.683 4.357 0.587 1.00 97.25 81 SER A N 1
ATOM 617 C CA . SER A 1 81 ? -0.572 5.120 0.011 1.00 97.25 81 SER A CA 1
ATOM 618 C C . SER A 1 81 ? -1.059 6.366 -0.738 1.00 97.25 81 SER A C 1
ATOM 620 O O . SER A 1 81 ? -2.255 6.527 -0.999 1.00 97.25 81 SER A O 1
ATOM 622 N N . ASP A 1 82 ? -0.133 7.248 -1.103 1.00 95.38 82 ASP A N 1
ATOM 623 C CA . ASP A 1 82 ? -0.447 8.488 -1.821 1.00 95.38 82 ASP A CA 1
ATOM 624 C C . ASP A 1 82 ? -1.212 8.281 -3.134 1.00 95.38 82 ASP A C 1
ATOM 626 O O . ASP A 1 82 ? -1.156 7.225 -3.769 1.00 95.38 82 ASP A O 1
ATOM 630 N N . GLU A 1 83 ? -1.980 9.298 -3.529 1.00 94.69 83 GLU A N 1
ATOM 631 C CA . GLU A 1 83 ? -2.739 9.311 -4.782 1.00 94.69 83 GLU A CA 1
ATOM 632 C C . GLU A 1 83 ? -1.874 9.772 -5.958 1.00 94.69 83 GLU A C 1
ATOM 634 O O . GLU A 1 83 ? -2.121 10.783 -6.611 1.00 94.69 83 GLU A O 1
ATOM 639 N N . ASP A 1 84 ? -0.828 9.006 -6.224 1.00 95.88 84 ASP A N 1
ATOM 640 C CA . ASP A 1 84 ? -0.016 9.131 -7.421 1.00 95.88 84 ASP A CA 1
ATOM 641 C C . ASP A 1 84 ? 0.366 7.735 -7.936 1.00 95.88 84 ASP A C 1
ATOM 643 O O . ASP A 1 84 ? -0.043 6.703 -7.395 1.00 95.88 84 ASP A O 1
ATOM 647 N N . ARG A 1 85 ? 1.131 7.686 -9.027 1.00 96.44 85 ARG A N 1
ATOM 648 C CA . ARG A 1 85 ? 1.569 6.415 -9.618 1.00 96.44 85 ARG A CA 1
ATOM 649 C C . ARG A 1 85 ? 2.513 5.618 -8.704 1.00 96.44 85 ARG A C 1
ATOM 651 O O . ARG A 1 85 ? 2.491 4.394 -8.753 1.00 96.44 85 ARG A O 1
ATOM 658 N N . GLU A 1 86 ? 3.326 6.291 -7.884 1.00 96.00 86 GLU A N 1
ATOM 659 C CA . GLU A 1 86 ? 4.267 5.636 -6.964 1.00 96.00 86 GLU A CA 1
ATOM 660 C C . GLU A 1 86 ? 3.500 4.973 -5.822 1.00 96.00 86 GLU A C 1
ATOM 662 O O . GLU A 1 86 ? 3.684 3.791 -5.538 1.00 96.00 86 GLU A O 1
ATOM 667 N N . GLY A 1 87 ? 2.563 5.703 -5.223 1.00 97.00 87 GLY A N 1
ATOM 668 C CA . GLY A 1 87 ? 1.640 5.185 -4.233 1.00 97.00 87 GLY A CA 1
ATOM 669 C C . GLY A 1 87 ? 0.804 4.035 -4.787 1.00 97.00 87 GLY A C 1
ATOM 670 O O . GLY A 1 87 ? 0.627 3.033 -4.090 1.00 97.00 87 GLY A O 1
ATOM 671 N N . GLU A 1 88 ? 0.329 4.116 -6.031 1.00 97.94 88 GLU A N 1
ATOM 672 C CA . GLU A 1 88 ? -0.425 3.014 -6.632 1.00 97.94 88 GLU A CA 1
ATOM 673 C C . GLU A 1 88 ? 0.434 1.754 -6.825 1.00 97.94 88 GLU A C 1
ATOM 675 O O . GLU A 1 88 ? -0.022 0.659 -6.492 1.00 97.94 88 GLU A O 1
ATOM 680 N N . ALA A 1 89 ? 1.688 1.900 -7.263 1.00 97.62 89 ALA A N 1
ATOM 681 C CA . ALA A 1 89 ? 2.635 0.791 -7.367 1.00 97.62 89 ALA A CA 1
ATOM 682 C C . ALA A 1 89 ? 2.965 0.173 -5.996 1.00 97.62 89 ALA A C 1
ATOM 684 O O . ALA A 1 89 ? 2.953 -1.048 -5.861 1.00 97.62 89 ALA A O 1
ATOM 685 N N . ILE A 1 90 ? 3.164 0.988 -4.950 1.00 97.50 90 ILE A N 1
ATOM 686 C CA . ILE A 1 90 ? 3.361 0.500 -3.570 1.00 97.50 90 ILE A CA 1
ATOM 687 C C . ILE A 1 90 ? 2.154 -0.328 -3.114 1.00 97.50 90 ILE A C 1
ATOM 689 O O . ILE A 1 90 ? 2.314 -1.426 -2.577 1.00 97.50 90 ILE A O 1
ATOM 693 N N . SER A 1 91 ? 0.940 0.183 -3.338 1.00 98.00 91 SER A N 1
ATOM 694 C CA . SER A 1 91 ? -0.304 -0.527 -3.019 1.00 98.00 91 SER A CA 1
ATOM 695 C C . SER A 1 91 ? -0.407 -1.854 -3.776 1.00 98.00 91 SER A C 1
ATOM 697 O O . SER A 1 91 ? -0.778 -2.873 -3.192 1.00 98.00 91 SER A O 1
ATOM 699 N N . TRP A 1 92 ? -0.046 -1.863 -5.059 1.00 97.94 92 TRP A N 1
ATOM 700 C CA . TRP A 1 92 ? -0.022 -3.076 -5.867 1.00 97.94 92 TRP A CA 1
ATOM 701 C C . TRP A 1 92 ? 0.996 -4.102 -5.355 1.00 97.94 92 TRP A C 1
ATOM 703 O O . TRP A 1 92 ? 0.606 -5.234 -5.075 1.00 97.94 92 TRP 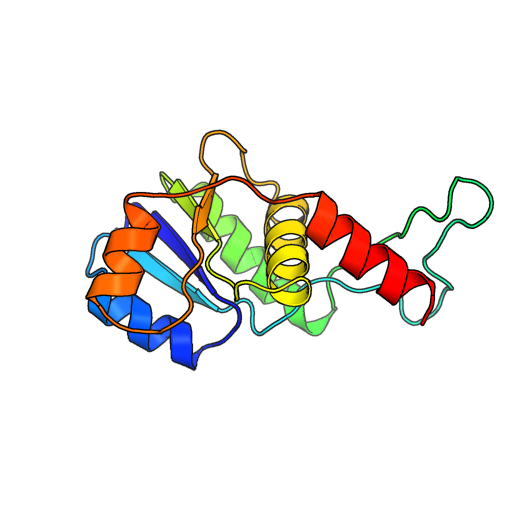A O 1
ATOM 713 N N . HIS A 1 93 ? 2.246 -3.706 -5.102 1.00 97.50 93 HIS A N 1
ATOM 714 C CA . HIS A 1 93 ? 3.259 -4.592 -4.520 1.00 97.50 93 HIS A CA 1
ATOM 715 C C . HIS A 1 93 ? 2.823 -5.176 -3.174 1.00 97.50 93 HIS A C 1
ATOM 717 O O . HIS A 1 93 ? 2.982 -6.371 -2.938 1.00 97.50 93 HIS A O 1
ATOM 723 N N . LEU A 1 94 ? 2.224 -4.367 -2.295 1.00 97.88 94 LEU A N 1
ATOM 724 C CA . LEU A 1 94 ? 1.663 -4.856 -1.032 1.00 97.88 94 LEU A CA 1
ATOM 725 C C . LEU A 1 94 ? 0.569 -5.902 -1.266 1.00 97.88 94 LEU A C 1
ATOM 727 O O . LEU A 1 94 ? 0.549 -6.925 -0.583 1.00 97.88 94 LEU A O 1
ATOM 731 N N . SER A 1 95 ? -0.325 -5.670 -2.225 1.00 97.69 95 SER A N 1
ATOM 732 C CA . SER A 1 95 ? -1.376 -6.627 -2.576 1.00 97.69 95 SER A CA 1
ATOM 733 C C . SER A 1 95 ? -0.801 -7.969 -3.039 1.00 97.69 95 SER A C 1
ATOM 735 O O . SER A 1 95 ? -1.212 -9.017 -2.532 1.00 97.69 95 SER A O 1
ATOM 737 N N . GLU A 1 96 ? 0.169 -7.943 -3.954 1.00 96.62 96 GLU A N 1
ATOM 738 C CA . GLU A 1 96 ? 0.771 -9.148 -4.534 1.00 96.62 96 GLU A CA 1
ATOM 739 C C . GLU A 1 96 ? 1.631 -9.915 -3.508 1.00 96.62 96 GLU A C 1
ATOM 741 O O . GLU A 1 96 ? 1.406 -11.105 -3.263 1.00 96.62 96 GLU A O 1
ATOM 746 N N . GLU A 1 97 ? 2.555 -9.239 -2.817 1.00 96.56 97 GLU A N 1
ATOM 747 C CA . GLU A 1 97 ? 3.513 -9.874 -1.893 1.00 96.56 97 GLU A CA 1
ATOM 748 C C . GLU A 1 97 ? 2.843 -10.460 -0.640 1.00 96.56 97 GLU A C 1
ATOM 750 O O . GLU A 1 97 ? 3.171 -11.557 -0.142 1.00 96.56 97 GLU A O 1
ATOM 755 N N . LEU A 1 98 ? 1.844 -9.744 -0.118 1.00 97.00 98 LEU A N 1
ATOM 756 C CA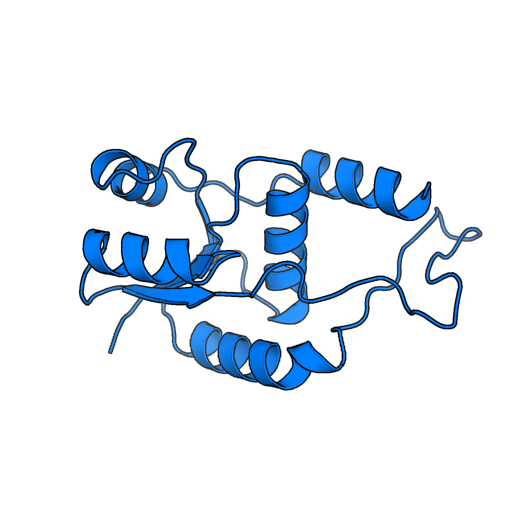 . LEU A 1 98 ? 1.067 -10.207 1.027 1.00 97.00 98 LEU A CA 1
ATOM 757 C C . LEU A 1 98 ? 0.018 -11.254 0.622 1.00 97.00 98 LEU A C 1
ATOM 759 O O . LEU A 1 98 ? -0.473 -11.967 1.500 1.00 97.00 98 LEU A O 1
ATOM 763 N N . LYS A 1 99 ? -0.232 -11.434 -0.686 1.00 96.38 99 LYS A N 1
ATOM 764 C CA . LYS A 1 99 ? -1.265 -12.311 -1.263 1.00 96.38 99 LYS A CA 1
ATOM 765 C C . LYS A 1 99 ? -2.658 -11.951 -0.749 1.00 96.38 99 LYS A C 1
ATOM 767 O O . LYS A 1 99 ? -3.371 -12.805 -0.218 1.00 96.38 99 LYS A O 1
ATOM 772 N N . LEU A 1 100 ? -2.999 -10.667 -0.835 1.00 96.81 100 LEU A N 1
ATOM 773 C CA . LEU A 1 100 ? -4.254 -10.152 -0.305 1.00 96.81 100 LEU A CA 1
ATOM 774 C C . LEU A 1 100 ? -5.455 -10.635 -1.128 1.00 96.81 100 LEU A C 1
ATOM 776 O O . LEU A 1 100 ? -5.420 -10.694 -2.356 1.00 96.81 100 LEU A O 1
ATOM 780 N N . ASP A 1 101 ? -6.548 -10.953 -0.436 1.00 95.44 101 ASP A N 1
ATOM 781 C CA . ASP A 1 101 ? -7.824 -11.272 -1.072 1.00 95.44 101 ASP A CA 1
ATOM 782 C C . ASP A 1 101 ? -8.492 -9.976 -1.553 1.00 95.44 101 ASP A C 1
ATOM 784 O O . ASP A 1 101 ? -8.787 -9.086 -0.748 1.00 95.44 101 ASP A O 1
ATOM 788 N N . LYS A 1 102 ? -8.765 -9.874 -2.860 1.00 93.31 102 LYS A N 1
ATOM 789 C CA . LYS A 1 102 ? -9.440 -8.717 -3.471 1.00 93.31 102 LYS A CA 1
ATOM 790 C C . LYS A 1 102 ? -10.801 -8.425 -2.830 1.00 93.31 102 LYS A C 1
ATOM 792 O O . LYS A 1 102 ? -11.185 -7.261 -2.752 1.00 93.31 102 LYS A O 1
ATOM 797 N N . ALA A 1 103 ? -11.517 -9.437 -2.332 1.00 94.81 103 ALA A N 1
ATOM 798 C CA . ALA A 1 103 ? -12.800 -9.241 -1.655 1.00 94.81 103 ALA A CA 1
ATOM 799 C C . ALA A 1 103 ? -12.649 -8.544 -0.289 1.00 94.81 103 ALA A C 1
ATOM 801 O O . ALA A 1 103 ? -13.546 -7.814 0.135 1.00 94.81 103 ALA A O 1
ATOM 802 N N . LYS A 1 104 ? -11.500 -8.731 0.371 1.00 95.94 104 LYS A N 1
ATOM 803 C CA . LYS A 1 104 ? -11.177 -8.180 1.699 1.00 95.94 104 LYS A CA 1
ATOM 804 C C . LYS A 1 104 ? -10.165 -7.038 1.654 1.00 95.94 104 LYS A C 1
ATOM 806 O O . LYS A 1 104 ? -9.634 -6.642 2.689 1.00 95.94 104 LYS A O 1
ATOM 811 N N . THR A 1 105 ? -9.904 -6.501 0.466 1.00 97.81 105 THR A N 1
ATOM 812 C CA . THR A 1 105 ? -8.918 -5.440 0.261 1.00 97.81 105 THR A CA 1
ATOM 813 C C . THR A 1 105 ? -9.573 -4.223 -0.357 1.00 97.81 105 THR A C 1
ATOM 815 O O . THR A 1 105 ? -10.340 -4.326 -1.315 1.00 97.81 105 THR A O 1
ATOM 818 N N . LYS A 1 106 ? -9.274 -3.053 0.199 1.00 98.00 106 LYS A N 1
ATOM 819 C CA . LYS A 1 106 ? -9.776 -1.758 -0.254 1.00 98.00 106 LYS A CA 1
ATOM 820 C C . LYS A 1 106 ? -8.611 -0.801 -0.456 1.00 98.00 106 LYS A C 1
ATOM 822 O O . LYS A 1 106 ? -7.676 -0.794 0.335 1.00 98.00 106 LYS A O 1
ATOM 827 N N . ARG A 1 107 ? -8.677 0.024 -1.499 1.00 98.00 107 ARG A N 1
ATOM 828 C CA . ARG A 1 107 ? -7.746 1.127 -1.750 1.00 98.00 107 ARG A CA 1
ATOM 829 C C . ARG A 1 107 ? -8.447 2.431 -1.394 1.00 98.00 107 ARG A C 1
ATOM 831 O O . ARG A 1 107 ? -9.527 2.702 -1.913 1.00 98.00 107 ARG A O 1
ATOM 838 N N . ILE A 1 108 ? -7.840 3.236 -0.532 1.00 97.88 108 ILE A N 1
ATOM 839 C CA . ILE A 1 108 ? -8.352 4.563 -0.164 1.00 97.88 108 ILE A CA 1
ATOM 840 C C . ILE A 1 108 ? -7.350 5.615 -0.585 1.00 97.88 108 ILE A C 1
ATOM 842 O O . ILE A 1 108 ? -6.158 5.410 -0.400 1.00 97.88 108 ILE A O 1
ATOM 846 N N . VAL A 1 109 ? -7.826 6.720 -1.141 1.00 96.62 109 VAL A N 1
ATOM 847 C CA . VAL A 1 109 ? -6.997 7.840 -1.594 1.00 96.62 109 VAL A CA 1
ATOM 848 C C . VAL A 1 109 ? -7.432 9.118 -0.896 1.00 96.62 109 VAL A C 1
ATOM 850 O O . VAL A 1 109 ? -8.601 9.271 -0.543 1.00 96.62 109 VAL A O 1
ATOM 853 N N . PHE A 1 110 ? -6.484 10.015 -0.656 1.00 95.31 110 PHE A N 1
ATOM 854 C CA . PHE A 1 110 ? -6.726 11.307 -0.029 1.00 95.31 110 PHE A CA 1
ATOM 855 C C . PHE A 1 110 ? -5.627 12.289 -0.444 1.00 95.31 110 PHE A C 1
ATOM 857 O O . PHE A 1 110 ? -4.460 11.920 -0.549 1.00 95.31 110 PHE A O 1
ATOM 864 N N . HIS A 1 111 ? -5.999 13.554 -0.641 1.00 93.62 111 HIS A N 1
ATOM 865 C CA . HIS A 1 111 ? -5.059 14.630 -0.985 1.00 93.62 111 HIS A CA 1
ATOM 866 C C . HIS A 1 111 ? -4.516 15.374 0.241 1.00 93.62 111 HIS A C 1
ATOM 868 O O . HIS A 1 111 ? -3.558 16.135 0.139 1.00 93.62 111 HIS A O 1
ATOM 874 N N . GLU A 1 112 ? -5.132 15.173 1.405 1.00 93.56 112 GLU A N 1
ATOM 875 C CA . GLU A 1 112 ? -4.738 15.804 2.658 1.00 93.56 112 GLU A CA 1
ATOM 876 C C . GLU A 1 112 ? -4.940 14.850 3.838 1.00 93.56 112 GLU A C 1
ATOM 878 O O . GLU A 1 112 ? -5.820 13.987 3.832 1.00 93.56 112 GLU A O 1
ATOM 883 N N . ILE A 1 113 ? -4.129 15.020 4.881 1.00 93.75 113 ILE A N 1
ATOM 884 C CA . ILE A 1 113 ? -4.159 14.168 6.074 1.00 93.75 113 ILE A CA 1
ATOM 885 C C . ILE A 1 113 ? -4.987 14.871 7.157 1.00 93.75 113 ILE A C 1
ATOM 887 O O . ILE A 1 113 ? -4.478 15.291 8.197 1.00 93.75 113 ILE A O 1
ATOM 891 N N . THR A 1 114 ? -6.285 15.024 6.893 1.00 96.75 114 THR A N 1
ATOM 892 C CA . THR A 1 114 ? -7.273 15.549 7.847 1.00 96.75 114 THR A CA 1
ATOM 893 C C . THR A 1 114 ? -8.221 14.436 8.286 1.00 96.75 114 THR A C 1
ATOM 895 O O . THR A 1 114 ? -8.477 13.487 7.544 1.00 96.75 114 THR A O 1
ATOM 898 N N . LYS A 1 115 ? -8.776 14.530 9.502 1.00 96.38 115 LYS A N 1
ATOM 899 C CA . LYS A 1 115 ? -9.707 13.510 10.019 1.00 96.38 115 LYS A CA 1
ATOM 900 C C . LYS A 1 115 ? -10.900 13.300 9.077 1.00 96.38 115 LYS A C 1
ATOM 902 O O . LYS A 1 115 ? -11.285 12.164 8.826 1.00 96.38 115 LYS A O 1
ATOM 907 N N . SER A 1 116 ? -11.456 14.385 8.539 1.00 97.00 116 SER A N 1
ATOM 908 C CA . SER A 1 116 ? -12.571 14.354 7.587 1.00 97.00 116 SER A CA 1
ATOM 909 C C . SER A 1 116 ? -12.198 13.681 6.267 1.00 97.00 116 SER A C 1
ATOM 911 O O . SER A 1 116 ? -12.964 12.846 5.790 1.00 97.00 116 SER A O 1
ATOM 913 N N . ALA A 1 117 ? -11.032 13.998 5.693 1.00 96.94 117 ALA A N 1
ATOM 914 C CA . ALA A 1 117 ? -10.584 13.389 4.442 1.00 96.94 117 ALA A CA 1
ATOM 915 C C . ALA A 1 117 ? -10.377 11.875 4.588 1.00 96.94 117 ALA A C 1
ATOM 917 O O . ALA A 1 117 ? -10.845 11.109 3.750 1.00 96.94 117 ALA A O 1
ATOM 918 N N . ILE A 1 118 ? -9.754 11.438 5.687 1.00 97.12 118 ILE A N 1
ATOM 919 C CA . ILE A 1 118 ? -9.506 10.016 5.955 1.00 97.12 118 ILE A CA 1
ATOM 920 C C . ILE A 1 118 ? -10.813 9.239 6.159 1.00 97.12 118 ILE A C 1
ATOM 922 O O . ILE A 1 118 ? -10.974 8.167 5.580 1.00 97.12 118 ILE A O 1
ATOM 926 N N . ILE A 1 119 ? -11.766 9.777 6.928 1.00 96.00 119 ILE A N 1
ATOM 927 C CA . ILE A 1 119 ? -13.077 9.132 7.118 1.00 96.00 119 ILE A CA 1
ATOM 928 C C . ILE A 1 119 ? -13.812 9.016 5.778 1.00 96.00 119 ILE A C 1
ATOM 930 O O . ILE A 1 119 ? -14.255 7.929 5.413 1.00 96.00 119 ILE A O 1
ATOM 934 N N . LYS A 1 120 ? -13.850 10.099 4.993 1.00 97.06 120 LYS A N 1
ATOM 935 C CA . LYS A 1 120 ? -14.477 10.096 3.665 1.00 97.06 120 LYS A CA 1
ATOM 936 C C . LYS A 1 120 ? -13.831 9.075 2.722 1.00 97.06 120 LYS A C 1
ATOM 938 O O . LYS A 1 120 ? -14.537 8.439 1.939 1.00 97.06 120 LYS A O 1
ATOM 943 N N . ALA A 1 121 ? -12.511 8.906 2.794 1.00 97.38 121 ALA A N 1
ATOM 944 C CA . ALA A 1 121 ? -11.780 7.936 1.984 1.00 97.38 121 ALA A CA 1
ATOM 945 C C . ALA A 1 121 ? -12.115 6.482 2.374 1.00 97.38 121 ALA A C 1
ATOM 947 O O . ALA A 1 121 ? -12.259 5.636 1.496 1.00 97.38 121 ALA A O 1
ATOM 948 N N . ILE A 1 122 ? -12.306 6.199 3.669 1.00 96.38 122 ILE A N 1
ATOM 949 C CA . ILE A 1 122 ? -12.773 4.889 4.164 1.00 96.38 122 ILE A CA 1
ATOM 950 C C . ILE A 1 122 ? -14.210 4.593 3.717 1.00 96.38 122 ILE A C 1
ATOM 952 O O . ILE A 1 122 ? -14.518 3.453 3.376 1.00 96.38 122 ILE A O 1
ATOM 956 N N . GLU A 1 123 ? -15.080 5.603 3.694 1.00 96.44 123 GLU A N 1
ATOM 957 C CA . GLU A 1 123 ? -16.472 5.468 3.241 1.00 96.44 123 GLU A CA 1
ATOM 958 C C . GLU A 1 123 ? -16.587 5.253 1.723 1.00 96.44 123 GLU A C 1
ATOM 960 O O . GLU A 1 123 ? -17.554 4.654 1.258 1.00 96.44 123 GLU A O 1
ATOM 965 N N . ASN A 1 124 ? -15.595 5.707 0.947 1.00 97.00 124 ASN A N 1
ATOM 966 C CA . ASN A 1 124 ? -15.595 5.653 -0.518 1.00 97.00 124 ASN A CA 1
ATOM 967 C C . ASN A 1 124 ? -14.340 4.948 -1.070 1.00 97.00 124 ASN A C 1
ATOM 969 O O . ASN A 1 124 ? -13.558 5.562 -1.803 1.00 97.00 124 ASN A O 1
ATOM 973 N N . PRO A 1 125 ? -14.108 3.664 -0.738 1.00 97.19 125 PRO A N 1
ATOM 974 C CA . PRO A 1 125 ? -12.938 2.957 -1.223 1.00 97.19 125 PRO A CA 1
ATOM 975 C C . PRO A 1 125 ? -13.075 2.597 -2.701 1.00 97.19 125 PRO A C 1
ATOM 977 O O . PRO A 1 125 ? -14.163 2.305 -3.202 1.00 97.19 125 PRO A O 1
ATOM 980 N N . ARG A 1 126 ? -11.934 2.495 -3.376 1.00 96.38 126 ARG A N 1
ATOM 981 C CA . ARG A 1 126 ? -11.811 1.970 -4.737 1.00 96.38 126 ARG A CA 1
ATOM 982 C C . ARG A 1 126 ? -10.952 0.705 -4.776 1.00 96.38 126 ARG A C 1
ATOM 984 O O . ARG A 1 126 ? -10.478 0.218 -3.748 1.00 96.38 126 ARG A O 1
ATOM 991 N N . GLY A 1 127 ? -10.788 0.142 -5.970 1.00 96.06 127 GLY A N 1
ATOM 992 C CA . GLY A 1 127 ? -9.771 -0.871 -6.258 1.00 96.06 127 GLY A CA 1
ATOM 993 C C . GLY A 1 127 ? -8.445 -0.238 -6.683 1.00 96.06 127 GLY A C 1
ATOM 994 O O . GLY A 1 127 ? -8.370 0.975 -6.906 1.00 96.06 127 GLY A O 1
ATOM 995 N N . ILE A 1 128 ? -7.413 -1.071 -6.824 1.00 97.25 128 ILE A N 1
ATOM 996 C CA . ILE A 1 128 ? -6.147 -0.667 -7.444 1.00 97.25 128 ILE A CA 1
ATOM 997 C C . ILE A 1 128 ? -6.410 -0.287 -8.906 1.00 97.25 128 ILE A C 1
ATOM 999 O O . ILE A 1 128 ? -7.070 -1.020 -9.644 1.00 97.25 128 ILE A O 1
ATOM 1003 N N . ASN A 1 129 ? -5.896 0.869 -9.307 1.00 97.62 129 ASN A N 1
ATOM 1004 C CA . ASN A 1 129 ? -5.910 1.354 -10.673 1.00 97.62 129 ASN A CA 1
ATOM 1005 C C . ASN A 1 129 ? -4.684 0.801 -11.405 1.00 97.62 129 ASN A C 1
ATOM 1007 O O . ASN A 1 129 ? -3.574 1.314 -11.264 1.00 97.62 129 ASN A O 1
ATOM 1011 N N . TYR A 1 130 ? -4.903 -0.246 -12.196 1.00 96.81 130 TYR A N 1
ATOM 1012 C CA . TYR A 1 130 ? -3.835 -0.905 -12.938 1.00 96.81 130 TYR A CA 1
ATOM 1013 C C . TYR A 1 130 ? -3.228 -0.028 -14.041 1.00 96.81 130 TYR A C 1
ATOM 1015 O O . TYR A 1 130 ? -2.078 -0.256 -14.388 1.00 96.81 130 TYR A O 1
ATOM 1023 N N . ASP A 1 131 ? -3.908 1.012 -14.535 1.00 97.94 131 ASP A N 1
ATOM 1024 C CA . ASP A 1 131 ? -3.307 1.938 -15.506 1.00 97.94 131 ASP A CA 1
ATOM 1025 C C . ASP A 1 131 ? -2.189 2.768 -14.862 1.00 97.94 131 ASP A C 1
ATOM 1027 O O . ASP A 1 131 ? -1.131 2.964 -15.458 1.00 97.94 131 ASP A O 1
ATOM 1031 N N . LEU A 1 132 ? -2.382 3.208 -13.611 1.00 97.69 132 LEU A N 1
ATOM 1032 C CA . LEU A 1 132 ? -1.348 3.913 -12.845 1.00 97.69 132 LEU A CA 1
ATOM 1033 C C . LEU A 1 132 ? -0.192 2.988 -12.458 1.00 97.69 132 LEU A C 1
ATOM 1035 O O . LEU A 1 132 ? 0.963 3.408 -12.525 1.00 97.69 132 LEU A O 1
ATOM 1039 N N . VAL A 1 133 ? -0.499 1.738 -12.095 1.00 97.56 133 VAL A N 1
ATOM 1040 C CA . VAL A 1 133 ? 0.519 0.707 -11.842 1.00 97.56 133 VAL A CA 1
ATOM 1041 C C . VAL A 1 133 ? 1.348 0.494 -13.104 1.00 97.56 133 VAL A C 1
ATOM 1043 O O . VAL A 1 133 ? 2.554 0.708 -13.075 1.00 97.56 133 VAL A O 1
ATOM 1046 N N . ASN A 1 134 ? 0.708 0.188 -14.233 1.00 96.25 134 ASN A N 1
ATOM 1047 C CA . ASN A 1 134 ? 1.384 -0.052 -15.506 1.00 96.25 134 ASN A CA 1
ATOM 1048 C C . ASN A 1 134 ? 2.204 1.167 -15.956 1.00 96.25 134 ASN A C 1
ATOM 1050 O O . ASN A 1 134 ? 3.304 1.005 -16.476 1.00 96.25 134 ASN A O 1
ATOM 1054 N N . ALA A 1 135 ? 1.718 2.391 -15.720 1.00 97.12 135 ALA A N 1
ATOM 1055 C CA . ALA A 1 135 ? 2.475 3.609 -16.005 1.00 97.12 135 ALA A CA 1
ATOM 1056 C C . ALA A 1 135 ? 3.741 3.740 -15.139 1.00 97.12 135 ALA A C 1
ATOM 1058 O O . ALA A 1 135 ? 4.776 4.198 -15.629 1.00 97.12 135 ALA A O 1
ATOM 1059 N N . GLN A 1 136 ? 3.679 3.351 -13.861 1.00 96.75 136 GLN A N 1
ATOM 1060 C CA . GLN A 1 136 ? 4.849 3.315 -12.982 1.00 96.75 136 GLN A CA 1
ATOM 1061 C C . GLN A 1 136 ? 5.825 2.213 -13.411 1.00 96.75 136 GLN A C 1
ATOM 1063 O O . GLN A 1 136 ? 7.015 2.490 -13.556 1.00 96.75 136 GLN A O 1
ATOM 1068 N N . GLN A 1 137 ? 5.323 1.012 -13.712 1.00 94.56 137 GLN A N 1
ATOM 1069 C CA . GLN A 1 137 ? 6.142 -0.109 -14.172 1.00 94.56 137 GLN A CA 1
ATOM 1070 C C . GLN A 1 137 ? 6.845 0.205 -15.494 1.00 94.56 137 GLN A C 1
ATOM 1072 O O . GLN A 1 137 ? 8.042 -0.027 -15.615 1.00 94.56 137 GLN A O 1
ATOM 1077 N N . ALA A 1 138 ? 6.140 0.798 -16.462 1.00 94.75 138 ALA A N 1
ATOM 1078 C CA . ALA A 1 138 ? 6.720 1.199 -17.741 1.00 94.75 138 ALA A CA 1
ATOM 1079 C C . ALA A 1 138 ? 7.868 2.200 -17.558 1.00 94.75 138 ALA A C 1
ATOM 1081 O O . ALA A 1 138 ? 8.905 2.071 -18.202 1.00 94.75 138 ALA A O 1
ATOM 1082 N N . ARG A 1 139 ? 7.714 3.168 -16.643 1.00 94.69 139 ARG A N 1
ATOM 1083 C CA . ARG A 1 139 ? 8.809 4.074 -16.276 1.00 94.69 139 ARG A CA 1
ATOM 1084 C C . ARG A 1 139 ? 9.967 3.314 -15.628 1.00 94.69 139 ARG A C 1
ATOM 1086 O O . ARG A 1 139 ? 11.104 3.541 -16.007 1.00 94.69 139 ARG A O 1
ATOM 1093 N N . ARG A 1 140 ? 9.682 2.405 -14.692 1.00 92.44 140 ARG A N 1
ATOM 1094 C CA . ARG A 1 140 ? 10.708 1.631 -13.979 1.00 92.44 140 ARG A CA 1
ATOM 1095 C C . ARG A 1 140 ? 11.506 0.700 -14.894 1.00 92.44 140 ARG A C 1
ATOM 1097 O O . ARG A 1 140 ? 12.668 0.467 -14.615 1.00 92.44 140 ARG A O 1
ATOM 1104 N N . VAL A 1 141 ? 10.873 0.161 -15.933 1.00 92.00 141 VAL A N 1
ATOM 1105 C CA . VAL A 1 141 ? 11.509 -0.672 -16.965 1.00 92.00 141 VAL A CA 1
ATOM 1106 C C . VAL A 1 141 ? 12.344 0.167 -17.939 1.00 92.00 141 VAL A C 1
ATOM 1108 O O . VAL A 1 141 ? 13.322 -0.331 -18.490 1.00 92.00 141 VAL A O 1
ATOM 1111 N N . LEU A 1 142 ? 11.932 1.412 -18.192 1.00 92.12 142 LEU A N 1
ATOM 1112 C CA . LEU A 1 142 ? 12.663 2.343 -19.052 1.00 92.12 142 LEU A CA 1
ATOM 1113 C C . LEU A 1 142 ? 13.940 2.878 -18.385 1.00 92.12 142 LEU A C 1
ATOM 1115 O O . LEU A 1 142 ? 14.926 3.094 -19.089 1.00 92.12 142 LEU A O 1
ATOM 1119 N N . ASP A 1 143 ? 13.874 3.136 -17.075 1.00 88.88 143 ASP A N 1
ATOM 1120 C CA . ASP A 1 143 ? 14.973 3.637 -16.235 1.00 88.88 143 ASP A CA 1
ATOM 1121 C C . ASP A 1 143 ? 16.060 2.568 -15.998 1.00 88.88 143 ASP A C 1
ATOM 1123 O O . ASP A 1 143 ? 17.256 2.902 -16.178 1.00 88.88 143 ASP A O 1
#

Secondary structure (DSSP, 8-state):
--SEEEEES-HHHHHHHHHHH-TTEEEEE--S-SEE--SSS--EETTTTTEEP-EE-GGGHHHHHHHHHHHHH-SEEEE---SSHHHHHHHHHHHHHHT--GGGEEE---SS--HHHHHHHHHS-B---HHHHHHHHHHHHH-

Foldseek 3Di:
DAQEEEEEADPVLQVLLCVLVDDNYRYYHQVFAQKDADPPDLQFDPVPPRDGHIDGDPVSPVVLVVLLVVLVRHQAYEQEYEPALRSLLRSVNSCVSSVHDQVRYWYFYFPDSDSVRSVVRVVDTDDRDVVSPVVVSVVSSVD

pLDDT: mean 94.97, std 4.02, range [65.81, 98.44]